Protein AF-A0A1I0S9A0-F1 (afdb_monomer_lite)

Organism: NCBI:txid29529

Foldseek 3Di:
DPDPVVPVVQVPDDPVRVVLCVPQNDDPPDDPVRNVVSVVVVVVVVVVVVVVVVVVVVVVVVVD

Radius o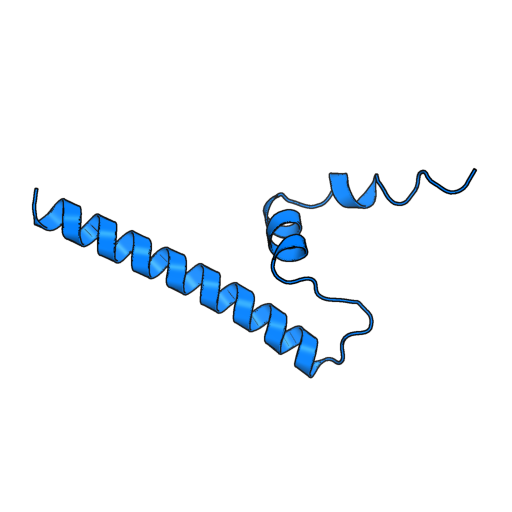f gyration: 17.66 Å; chains: 1; bounding box: 45×32×40 Å

Sequence (64 aa):
MNNESFNQEDERKSLFQRLRGSMFPVQPTDKVPVRLLKDSAFYLFAVMALLVTLLLGGAIMFVL

Secondary structure (DSSP, 8-state):
---SHHHHHHHSS-HHHHHHHHHSPPPTTS-HHHHHHHHHHHHHHHHHHHHHHHHHHHHHHHH-

Structure (mmCIF, N/CA/C/O backbone):
data_AF-A0A1I0S9A0-F1
#
_entry.id   AF-A0A1I0S9A0-F1
#
loop_
_atom_site.group_PDB
_atom_site.id
_atom_site.type_symbol
_atom_site.label_atom_id
_atom_site.label_alt_id
_atom_site.label_comp_id
_atom_site.label_asym_id
_atom_site.label_entity_id
_atom_site.label_seq_id
_atom_site.pdbx_PDB_ins_code
_atom_site.Cartn_x
_atom_site.Cartn_y
_atom_site.Cartn_z
_atom_site.occupancy
_atom_site.B_iso_or_equiv
_atom_site.auth_seq_id
_atom_site.auth_comp_id
_atom_site.auth_asym_id
_atom_site.auth_atom_id
_atom_site.pdbx_PDB_model_num
ATOM 1 N N . MET A 1 1 ? -28.307 24.686 11.299 1.00 41.84 1 MET A N 1
ATOM 2 C CA . MET A 1 1 ? -27.095 24.926 10.488 1.00 41.84 1 MET A CA 1
ATOM 3 C C . MET A 1 1 ? -25.998 24.006 11.025 1.00 41.84 1 MET A C 1
ATOM 5 O O . MET A 1 1 ? -25.208 24.444 11.837 1.00 41.84 1 MET A O 1
ATOM 9 N N . ASN A 1 2 ? -26.014 22.709 10.677 1.00 50.47 2 ASN A N 1
ATOM 10 C CA . ASN A 1 2 ? -25.110 21.693 11.263 1.00 50.47 2 ASN A CA 1
ATOM 11 C C . ASN A 1 2 ? -24.387 20.858 10.180 1.00 50.47 2 ASN A C 1
ATOM 13 O O . ASN A 1 2 ? -24.131 19.675 10.375 1.00 50.47 2 ASN A O 1
ATOM 17 N N . ASN A 1 3 ? -24.070 21.449 9.023 1.00 52.50 3 ASN A N 1
ATOM 18 C CA . ASN A 1 3 ? -23.495 20.714 7.882 1.00 52.50 3 ASN A CA 1
ATOM 19 C C . ASN A 1 3 ? -22.043 21.104 7.550 1.00 52.50 3 ASN A C 1
ATOM 21 O O . ASN A 1 3 ? -21.491 20.609 6.574 1.00 52.50 3 ASN A O 1
ATOM 25 N N . GLU A 1 4 ? -21.405 21.961 8.347 1.00 48.94 4 GLU A N 1
ATOM 26 C CA . GLU A 1 4 ? -20.123 22.590 7.978 1.00 48.94 4 GLU A CA 1
ATOM 27 C C . GLU A 1 4 ? -18.898 21.896 8.599 1.00 48.94 4 GLU A C 1
ATOM 29 O O . GLU A 1 4 ? -17.776 22.062 8.127 1.00 48.94 4 GLU A O 1
ATOM 34 N N . SER A 1 5 ? -19.091 21.067 9.629 1.00 51.22 5 SER A N 1
ATOM 35 C CA . SER A 1 5 ? -17.986 20.434 10.365 1.00 51.22 5 SER A CA 1
ATOM 36 C C . SER A 1 5 ? -17.411 19.190 9.678 1.00 51.22 5 SER A C 1
ATOM 38 O O . SER A 1 5 ? -16.273 18.825 9.947 1.00 51.22 5 SER A O 1
ATOM 40 N N . PHE A 1 6 ? -18.156 18.550 8.769 1.00 51.53 6 PHE A N 1
ATOM 41 C CA . PHE A 1 6 ? -17.704 17.325 8.091 1.00 51.53 6 PHE A CA 1
ATOM 42 C C . PHE A 1 6 ? -16.640 17.583 7.006 1.00 51.53 6 PHE A C 1
ATOM 44 O O . PHE A 1 6 ? -15.876 16.683 6.685 1.00 51.53 6 PHE A O 1
ATOM 51 N N . ASN A 1 7 ? -16.559 18.801 6.453 1.00 51.09 7 ASN A N 1
ATOM 52 C CA . ASN A 1 7 ? -15.690 19.103 5.303 1.00 51.09 7 ASN A CA 1
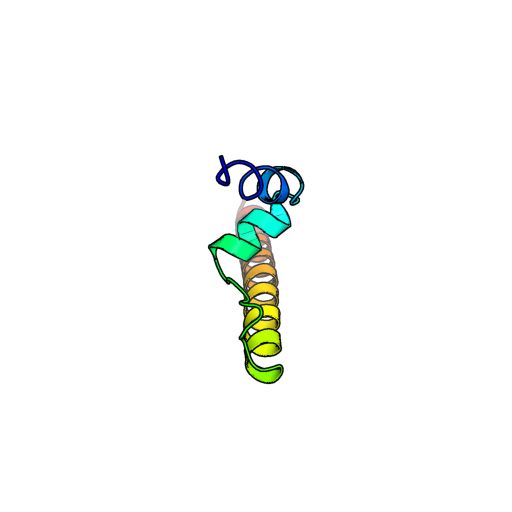ATOM 53 C C . ASN A 1 7 ? -14.273 19.566 5.710 1.00 51.09 7 ASN A C 1
ATOM 55 O O . ASN A 1 7 ? -13.295 19.262 5.032 1.00 51.09 7 ASN A O 1
ATOM 59 N N . GLN A 1 8 ? -14.129 20.239 6.859 1.00 51.62 8 GLN A N 1
ATOM 60 C CA . GLN A 1 8 ? -12.828 20.756 7.318 1.00 51.62 8 GLN A CA 1
ATOM 61 C C . GLN A 1 8 ? -11.854 19.663 7.794 1.00 51.62 8 GLN A C 1
ATOM 63 O O . GLN A 1 8 ? -10.638 19.859 7.737 1.00 51.62 8 GLN A O 1
ATOM 68 N N . GLU A 1 9 ? -12.347 18.509 8.256 1.00 55.50 9 GLU A N 1
ATOM 69 C CA . GLU A 1 9 ? -11.473 17.394 8.652 1.00 55.50 9 GLU A CA 1
ATOM 70 C C . GLU A 1 9 ? -10.886 16.636 7.454 1.00 55.50 9 GLU A C 1
ATOM 72 O O . GLU A 1 9 ? -9.804 16.054 7.565 1.00 55.50 9 GLU A O 1
ATOM 77 N N . ASP A 1 10 ? -11.553 16.660 6.299 1.00 56.28 10 ASP A N 1
ATOM 78 C CA . ASP A 1 10 ? -11.070 15.994 5.086 1.00 56.28 10 ASP A CA 1
ATOM 79 C C . ASP A 1 10 ? -10.054 16.831 4.296 1.00 56.28 10 ASP A C 1
ATOM 81 O O . ASP A 1 10 ? -9.237 16.256 3.570 1.00 56.28 10 ASP A O 1
ATOM 85 N N . GLU A 1 11 ? -10.038 18.156 4.475 1.00 61.53 11 GLU A N 1
ATOM 86 C CA . GLU A 1 11 ? -9.029 19.056 3.890 1.00 61.53 11 GLU A CA 1
ATOM 87 C C . GLU A 1 11 ? -7.679 19.018 4.620 1.00 61.53 11 GLU A C 1
ATOM 89 O O . GLU A 1 11 ? -6.639 19.239 4.000 1.00 61.53 11 GLU A O 1
ATOM 94 N N . ARG A 1 12 ? -7.654 18.689 5.920 1.00 66.94 12 ARG A N 1
ATOM 95 C CA . ARG A 1 12 ? -6.399 18.583 6.696 1.00 66.94 12 ARG A CA 1
ATOM 96 C C . ARG A 1 12 ? -5.700 17.230 6.574 1.00 66.94 12 ARG A C 1
ATOM 98 O O . ARG A 1 12 ? -4.575 17.081 7.053 1.00 66.94 12 ARG A O 1
ATOM 105 N N . LYS A 1 13 ? -6.343 16.229 5.969 1.00 72.94 13 LYS A N 1
ATOM 106 C CA . LYS A 1 13 ? -5.744 14.902 5.781 1.00 72.94 13 LYS A CA 1
ATOM 107 C C . LYS A 1 13 ? -4.737 14.940 4.638 1.00 72.94 13 LYS A C 1
ATOM 109 O O . LYS A 1 13 ? -5.050 15.359 3.525 1.00 72.94 13 LYS A O 1
ATOM 114 N N . SER A 1 14 ? -3.537 14.428 4.902 1.00 82.12 14 SER A N 1
ATOM 115 C CA . SER A 1 14 ? -2.517 14.209 3.870 1.00 82.12 14 SER A CA 1
ATOM 116 C C . SER A 1 14 ? -3.096 13.386 2.711 1.00 82.12 14 SER A C 1
ATOM 118 O O . SER A 1 14 ? -3.930 12.505 2.933 1.00 82.12 14 SER A O 1
ATOM 120 N N . LEU A 1 15 ? -2.630 13.616 1.477 1.00 83.00 15 LEU A N 1
ATOM 121 C CA . LEU A 1 15 ? -3.040 12.835 0.299 1.00 83.00 15 LEU A CA 1
ATOM 122 C C . LEU A 1 15 ? -2.931 11.323 0.546 1.00 83.00 15 LEU A C 1
ATOM 124 O O . LEU A 1 15 ? -3.807 10.562 0.142 1.00 83.00 15 LEU A O 1
ATOM 128 N N . PHE A 1 16 ? -1.913 10.899 1.298 1.00 79.44 16 PHE A N 1
ATOM 129 C CA . PHE A 1 16 ? -1.739 9.509 1.710 1.00 79.44 16 PHE A C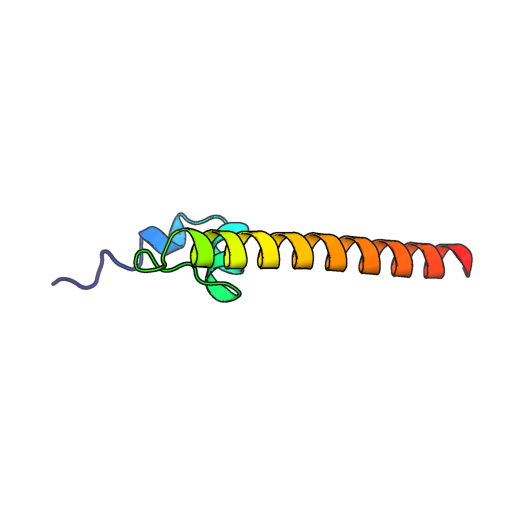A 1
ATOM 130 C C . PHE A 1 16 ? -2.859 9.012 2.638 1.00 79.44 16 PHE A C 1
ATOM 132 O O . PHE A 1 16 ? -3.362 7.903 2.468 1.00 79.44 16 PHE A O 1
ATOM 139 N N . GLN A 1 17 ? -3.292 9.832 3.600 1.00 79.69 17 GLN A N 1
ATOM 140 C CA . GLN A 1 17 ? -4.417 9.502 4.482 1.00 79.69 17 GLN A CA 1
ATOM 141 C C . GLN A 1 17 ? -5.740 9.454 3.718 1.00 79.69 17 GLN A C 1
ATOM 143 O O . GLN A 1 17 ? -6.564 8.590 4.010 1.00 79.69 17 GLN A O 1
ATOM 148 N N . ARG A 1 18 ? -5.931 10.332 2.725 1.00 82.06 18 ARG A N 1
ATOM 149 C CA . ARG A 1 18 ? -7.119 10.312 1.856 1.00 82.06 18 ARG A CA 1
ATOM 150 C C . ARG A 1 18 ? -7.159 9.035 1.013 1.00 82.06 18 ARG A C 1
ATOM 152 O O . ARG A 1 18 ? -8.190 8.374 0.972 1.00 82.06 18 ARG A O 1
ATOM 159 N N . LEU A 1 19 ? -6.028 8.645 0.422 1.00 82.19 19 LEU A N 1
ATOM 160 C CA . LEU A 1 19 ? -5.908 7.428 -0.386 1.00 82.19 19 LEU A CA 1
ATOM 161 C C . LEU A 1 19 ? -6.101 6.148 0.447 1.00 82.19 19 LEU A C 1
ATOM 163 O O . LEU A 1 19 ? -6.809 5.228 0.041 1.00 82.19 19 LEU A O 1
ATOM 167 N N . ARG A 1 20 ? -5.495 6.092 1.639 1.00 82.12 20 ARG A N 1
ATOM 168 C CA . ARG A 1 20 ? -5.683 4.975 2.577 1.00 82.12 20 ARG A CA 1
ATOM 169 C C . ARG A 1 20 ? -7.131 4.888 3.051 1.00 82.12 20 ARG A C 1
ATOM 171 O O . ARG A 1 20 ? -7.691 3.798 3.091 1.00 82.12 20 ARG A O 1
ATOM 178 N N . GLY A 1 21 ? -7.730 6.029 3.390 1.00 78.75 21 GLY A N 1
ATOM 179 C CA . GLY A 1 21 ? -9.109 6.112 3.860 1.00 78.75 21 GLY A CA 1
ATOM 180 C C . GLY A 1 21 ? -10.144 5.727 2.803 1.00 78.75 21 GLY A C 1
ATOM 181 O O . GLY A 1 21 ? -11.187 5.196 3.173 1.00 78.75 21 GLY A O 1
ATOM 182 N N . SER A 1 22 ? -9.861 5.938 1.513 1.00 80.94 22 SER A N 1
ATOM 183 C CA . SER A 1 22 ? -10.770 5.555 0.427 1.00 80.94 22 SER A CA 1
ATOM 184 C C . SER A 1 22 ? -10.671 4.076 0.043 1.00 80.94 22 SER A C 1
ATOM 186 O O . SER A 1 22 ? -11.700 3.457 -0.211 1.00 80.94 22 SER A O 1
ATOM 188 N N . MET A 1 23 ? -9.466 3.490 0.022 1.00 78.44 23 MET A N 1
ATOM 189 C CA . MET A 1 23 ? -9.283 2.078 -0.348 1.00 78.44 23 MET A CA 1
ATOM 190 C C . MET A 1 23 ? -9.528 1.102 0.810 1.00 78.44 23 MET A C 1
ATOM 192 O O . MET A 1 23 ? -1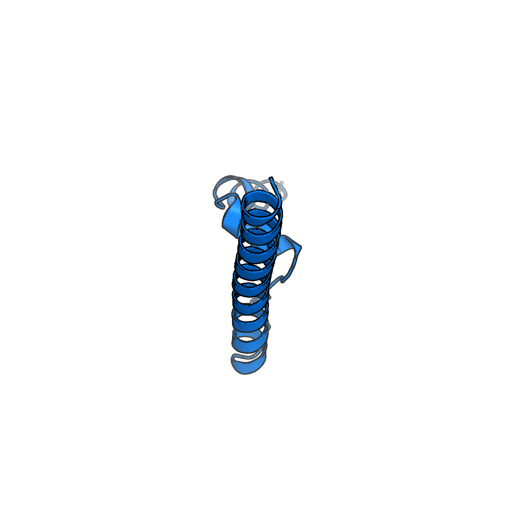0.140 0.057 0.607 1.00 78.44 23 MET A O 1
ATOM 196 N N . PHE A 1 24 ? -9.067 1.426 2.022 1.00 81.06 24 PHE A N 1
ATOM 197 C CA . PHE A 1 24 ? -9.209 0.572 3.207 1.00 81.06 24 PHE A CA 1
ATOM 198 C C . PHE A 1 24 ? -9.711 1.392 4.406 1.00 81.06 24 PHE A C 1
ATOM 200 O O . PHE A 1 24 ? -8.943 1.691 5.327 1.00 81.06 24 PHE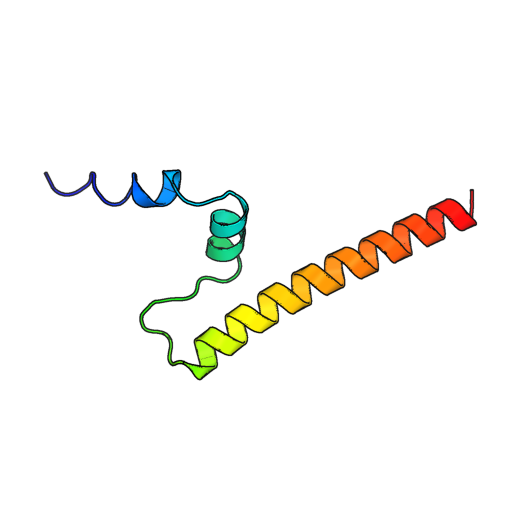 A O 1
ATOM 207 N N . PRO A 1 25 ? -11.006 1.763 4.425 1.00 80.62 25 PRO A N 1
ATOM 208 C CA . PRO A 1 25 ? -11.576 2.548 5.510 1.00 80.62 25 PRO A CA 1
ATOM 209 C C . PRO A 1 25 ? -11.565 1.761 6.827 1.00 80.62 25 PRO A C 1
ATOM 211 O O . PRO A 1 25 ? -12.219 0.720 6.985 1.00 80.62 25 PRO A O 1
ATOM 214 N N . VAL A 1 26 ? -10.827 2.293 7.799 1.00 80.19 26 VAL A N 1
ATOM 215 C CA . VAL A 1 26 ? -10.863 1.854 9.195 1.00 80.19 26 VAL A CA 1
ATOM 216 C C . VAL A 1 26 ? -11.959 2.639 9.897 1.00 80.19 26 VAL A C 1
ATOM 218 O O . VAL A 1 26 ? -11.887 3.864 9.991 1.00 80.19 26 VAL A O 1
ATOM 221 N N . GLN A 1 27 ? -12.977 1.939 10.381 1.00 79.75 27 GLN A N 1
ATOM 222 C CA . GLN A 1 27 ? -14.072 2.558 11.116 1.00 79.75 27 GLN A CA 1
ATOM 223 C C . GLN A 1 27 ? -13.733 2.589 12.613 1.00 79.75 27 GLN A C 1
ATOM 225 O O . GLN A 1 27 ? -13.115 1.651 13.120 1.00 79.75 27 GLN A O 1
ATOM 230 N N . PRO A 1 28 ? -14.148 3.626 13.361 1.00 71.56 28 PRO A N 1
ATOM 231 C CA . PRO A 1 28 ? -13.935 3.683 14.811 1.00 71.56 28 PRO A CA 1
ATOM 232 C C . PRO A 1 28 ? -14.654 2.548 15.561 1.00 71.56 28 PRO A C 1
ATOM 234 O O . PRO A 1 28 ? -14.261 2.194 16.667 1.00 71.56 28 PRO A O 1
ATOM 237 N N . THR A 1 29 ? -15.674 1.952 14.940 1.00 85.00 29 THR A N 1
ATOM 238 C CA . THR A 1 29 ? -16.437 0.797 15.433 1.00 85.00 29 THR A CA 1
ATOM 239 C C . THR A 1 29 ? -15.736 -0.547 15.197 1.00 85.00 29 THR A C 1
ATOM 241 O O . THR A 1 29 ? -16.204 -1.576 15.689 1.00 85.00 29 THR A O 1
ATOM 244 N N . ASP A 1 30 ? -14.635 -0.573 14.435 1.00 80.38 30 ASP A N 1
ATOM 245 C CA . ASP A 1 30 ? -13.905 -1.807 14.145 1.00 80.38 30 ASP A CA 1
ATOM 246 C C . ASP A 1 30 ? -13.228 -2.343 15.413 1.00 80.38 30 ASP A C 1
ATOM 248 O O . ASP A 1 30 ? -12.504 -1.638 16.121 1.00 80.38 30 ASP A O 1
ATOM 252 N N . LYS A 1 31 ? -13.408 -3.641 15.677 1.00 87.06 31 LYS A N 1
ATOM 253 C CA . LYS A 1 31 ? -12.682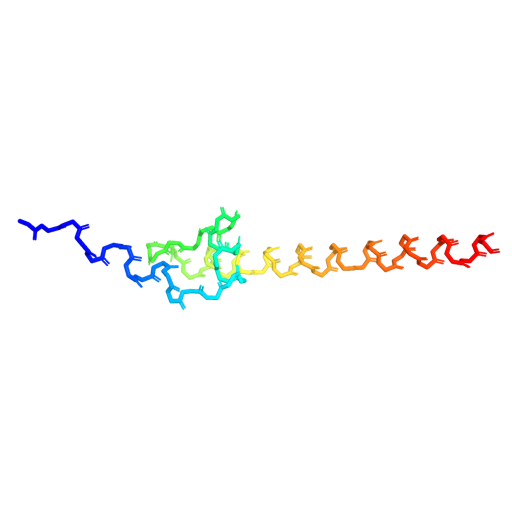 -4.329 16.750 1.00 87.06 31 LYS A CA 1
ATOM 254 C C . LYS A 1 31 ? -11.177 -4.271 16.463 1.00 87.06 31 LYS A C 1
ATOM 256 O O . LYS A 1 31 ? -10.760 -4.421 15.315 1.00 87.06 31 LYS A O 1
ATOM 261 N N . VAL A 1 32 ? -10.364 -4.147 17.516 1.00 87.19 32 VAL A N 1
ATOM 262 C CA . VAL A 1 32 ? -8.886 -4.104 17.456 1.00 87.19 32 VAL A CA 1
ATOM 263 C C . VAL A 1 32 ? -8.261 -5.075 16.431 1.00 87.19 32 VAL A C 1
ATOM 265 O O . VAL A 1 32 ? -7.459 -4.613 15.619 1.00 87.19 32 VAL A O 1
ATOM 268 N N . PRO A 1 33 ? -8.630 -6.374 16.370 1.00 87.38 33 PRO A N 1
ATOM 269 C CA . PRO A 1 33 ? -8.055 -7.290 15.379 1.00 87.38 33 PRO A CA 1
ATOM 270 C C . PRO A 1 33 ? -8.407 -6.938 13.925 1.00 87.38 33 PRO A C 1
ATOM 272 O O . PRO A 1 33 ? -7.562 -7.063 13.045 1.00 87.38 33 PRO A O 1
ATOM 275 N N . VAL A 1 34 ? -9.627 -6.462 13.659 1.00 85.88 34 VAL A N 1
ATOM 276 C CA . VAL A 1 34 ? -10.079 -6.099 12.303 1.00 85.88 34 VAL A CA 1
ATOM 277 C C . VAL A 1 34 ? -9.347 -4.854 11.811 1.00 85.88 34 VAL A C 1
ATOM 279 O O . VAL A 1 34 ? -8.932 -4.789 10.655 1.00 85.88 34 VAL A O 1
ATOM 282 N N . ARG A 1 35 ? -9.130 -3.887 12.706 1.00 84.81 35 ARG A N 1
ATOM 283 C CA . ARG A 1 35 ? -8.348 -2.685 12.413 1.00 84.81 35 ARG A CA 1
ATOM 284 C C . ARG A 1 35 ? -6.903 -3.022 12.040 1.00 84.81 35 ARG A C 1
ATOM 286 O O . ARG A 1 35 ? -6.424 -2.560 11.010 1.00 84.81 35 ARG A O 1
ATOM 293 N N . LEU A 1 36 ? -6.243 -3.881 12.821 1.00 86.56 36 LEU A N 1
ATOM 294 C CA . LEU A 1 36 ? -4.883 -4.348 12.523 1.00 86.56 36 LEU A CA 1
ATOM 295 C C . LEU A 1 36 ? -4.802 -5.099 11.188 1.00 86.56 36 LEU A C 1
ATOM 297 O O . LEU A 1 36 ? -3.830 -4.949 10.446 1.00 86.56 36 LEU A O 1
ATOM 301 N N . LEU A 1 37 ? -5.831 -5.878 10.852 1.00 88.31 37 LEU A N 1
ATOM 302 C CA . LEU A 1 37 ? -5.896 -6.594 9.582 1.00 88.31 37 LEU A CA 1
ATOM 303 C C . LEU A 1 37 ? -5.986 -5.632 8.386 1.00 88.31 37 LEU A C 1
ATOM 305 O O . LEU A 1 37 ? -5.265 -5.793 7.406 1.00 88.31 37 LEU A O 1
ATOM 309 N N . LYS A 1 38 ? -6.829 -4.597 8.475 1.00 85.50 38 LYS A N 1
ATOM 310 C CA . LYS A 1 38 ? -6.955 -3.571 7.425 1.00 85.50 38 LYS A CA 1
ATOM 311 C C . LYS A 1 38 ? -5.662 -2.769 7.260 1.00 85.50 38 LYS A C 1
ATOM 313 O O . LYS A 1 38 ? -5.232 -2.509 6.137 1.00 85.50 38 LYS A O 1
ATOM 318 N N . ASP A 1 39 ? -5.020 -2.427 8.373 1.00 86.31 39 ASP A N 1
ATOM 319 C CA . ASP A 1 39 ? -3.764 -1.677 8.376 1.00 86.31 39 ASP A CA 1
ATOM 320 C C . ASP A 1 39 ? -2.613 -2.485 7.759 1.00 86.31 39 ASP A C 1
ATOM 322 O O . ASP A 1 39 ? -1.871 -1.969 6.919 1.00 86.31 39 ASP A O 1
ATOM 326 N N . SER A 1 40 ? -2.495 -3.764 8.123 1.00 88.44 40 SER A N 1
ATOM 327 C CA . SER A 1 40 ? -1.482 -4.664 7.560 1.00 88.44 40 SER A CA 1
ATOM 328 C C . SER A 1 40 ? -1.725 -4.966 6.081 1.00 88.44 40 SER A C 1
ATOM 330 O O . SER A 1 40 ? -0.771 -4.957 5.303 1.00 88.44 40 SER A O 1
ATOM 332 N N . ALA A 1 41 ? -2.980 -5.152 5.662 1.00 89.19 41 ALA A N 1
ATOM 333 C CA . ALA A 1 41 ? -3.330 -5.368 4.259 1.00 89.19 41 ALA A CA 1
ATOM 334 C C . ALA A 1 41 ? -2.924 -4.180 3.375 1.00 89.19 41 ALA A C 1
ATOM 336 O O . ALA A 1 41 ? -2.313 -4.373 2.323 1.00 89.19 41 ALA A O 1
ATOM 337 N N . PHE A 1 42 ? -3.194 -2.950 3.825 1.00 88.56 42 PHE A N 1
ATOM 338 C CA . PHE A 1 42 ? -2.789 -1.749 3.096 1.00 88.56 42 PHE A CA 1
ATOM 339 C C . PHE A 1 42 ? -1.263 -1.646 2.958 1.00 88.56 42 PHE A C 1
ATOM 341 O O . PHE A 1 42 ? -0.753 -1.327 1.883 1.00 88.56 42 PHE A O 1
ATOM 348 N N . TYR A 1 43 ? -0.524 -1.957 4.027 1.00 89.69 43 TYR A N 1
ATOM 349 C CA . TYR A 1 43 ? 0.938 -1.915 4.003 1.00 89.69 43 TYR A CA 1
ATOM 350 C C . TYR A 1 43 ? 1.529 -2.987 3.078 1.00 89.69 43 TYR A C 1
ATOM 352 O O . TYR A 1 43 ? 2.414 -2.692 2.276 1.00 89.69 43 TYR A O 1
ATOM 360 N N . LEU A 1 44 ? 1.004 -4.215 3.135 1.00 92.94 44 LEU A N 1
ATOM 361 C CA . LEU A 1 44 ? 1.412 -5.307 2.248 1.00 92.94 44 LEU A CA 1
ATOM 362 C C . LEU A 1 44 ? 1.152 -4.974 0.779 1.00 92.94 44 LEU A C 1
ATOM 364 O O . LEU A 1 44 ? 2.018 -5.217 -0.060 1.00 92.94 44 LEU A O 1
ATOM 368 N N . PHE A 1 45 ? -0.003 -4.380 0.470 1.00 91.94 45 PHE A N 1
ATOM 369 C CA . PHE A 1 45 ? -0.314 -3.927 -0.882 1.00 91.94 45 PHE A CA 1
ATOM 370 C C . PHE A 1 45 ? 0.695 -2.884 -1.376 1.00 91.94 45 PHE A C 1
ATOM 372 O O . PHE A 1 45 ? 1.239 -3.032 -2.469 1.00 91.94 45 PHE A O 1
ATOM 379 N N . ALA A 1 46 ? 0.990 -1.864 -0.564 1.00 90.88 46 ALA A N 1
ATOM 380 C CA . ALA A 1 46 ? 1.949 -0.823 -0.926 1.00 90.88 46 ALA A CA 1
ATOM 381 C C . ALA A 1 46 ? 3.355 -1.396 -1.187 1.00 90.88 46 ALA A C 1
ATOM 383 O O . ALA A 1 46 ? 3.994 -1.040 -2.178 1.00 90.88 46 ALA A O 1
ATOM 384 N N . VAL A 1 47 ? 3.814 -2.322 -0.337 1.00 95.69 47 VAL A N 1
ATOM 385 C CA . VAL A 1 47 ? 5.106 -3.003 -0.510 1.00 95.69 47 VAL A CA 1
ATOM 386 C C . VAL A 1 47 ? 5.116 -3.847 -1.784 1.00 95.69 47 VAL A C 1
ATOM 388 O O . VAL A 1 47 ? 6.062 -3.753 -2.562 1.00 95.69 47 VAL A O 1
ATOM 391 N N . MET A 1 48 ? 4.065 -4.629 -2.041 1.00 96.38 48 MET A N 1
ATOM 392 C CA . MET A 1 48 ? 3.977 -5.447 -3.255 1.00 96.38 48 MET A CA 1
ATOM 393 C C . MET A 1 48 ? 3.955 -4.596 -4.522 1.00 96.38 48 MET A C 1
ATOM 395 O O . MET A 1 48 ? 4.683 -4.896 -5.465 1.00 96.38 48 MET A O 1
ATOM 399 N N . ALA A 1 49 ? 3.183 -3.509 -4.538 1.00 94.56 49 ALA A N 1
ATOM 400 C CA . ALA A 1 49 ? 3.146 -2.590 -5.669 1.00 94.56 49 ALA A CA 1
ATOM 401 C C . ALA A 1 49 ? 4.534 -1.994 -5.956 1.00 94.56 49 ALA A C 1
ATOM 403 O O . ALA A 1 49 ? 4.959 -1.950 -7.113 1.00 94.56 49 ALA A O 1
ATOM 404 N N . LEU A 1 50 ? 5.269 -1.599 -4.911 1.00 96.38 50 LEU A N 1
ATOM 405 C CA . LEU A 1 50 ? 6.636 -1.096 -5.042 1.00 96.38 50 LEU A CA 1
ATOM 406 C C . LEU A 1 50 ? 7.575 -2.170 -5.600 1.00 96.38 50 LEU A C 1
ATOM 408 O O . LEU A 1 50 ? 8.286 -1.902 -6.566 1.00 96.38 50 LEU A O 1
ATOM 412 N N . LEU A 1 51 ? 7.554 -3.384 -5.041 1.00 97.69 51 LEU A N 1
ATOM 413 C CA . LEU A 1 51 ? 8.411 -4.488 -5.486 1.00 97.69 51 LEU A CA 1
ATOM 414 C C . LEU A 1 51 ? 8.147 -4.874 -6.943 1.00 97.69 51 LEU A C 1
ATOM 416 O O . LEU A 1 51 ? 9.094 -5.036 -7.707 1.00 97.69 51 LEU A O 1
ATOM 420 N N . VAL A 1 52 ? 6.878 -4.979 -7.344 1.00 97.25 52 VAL A N 1
ATOM 421 C CA . VAL A 1 52 ? 6.492 -5.294 -8.728 1.00 97.25 52 VAL A CA 1
ATOM 422 C C . VAL A 1 52 ? 6.945 -4.192 -9.680 1.00 97.25 52 VAL A C 1
ATOM 424 O O . VAL A 1 52 ? 7.504 -4.491 -10.732 1.00 97.25 52 VAL A O 1
ATOM 427 N N . THR A 1 53 ? 6.762 -2.925 -9.305 1.00 96.69 53 THR A N 1
ATOM 428 C CA . THR A 1 53 ? 7.207 -1.786 -10.123 1.00 96.69 53 THR A CA 1
ATOM 429 C C . THR A 1 53 ? 8.724 -1.788 -10.293 1.00 96.69 53 THR A C 1
ATOM 431 O O . THR A 1 53 ? 9.224 -1.571 -11.394 1.00 96.69 53 THR A O 1
ATOM 434 N N . LEU A 1 54 ? 9.461 -2.078 -9.219 1.00 96.81 54 LEU A N 1
ATOM 435 C CA . LEU A 1 54 ? 10.920 -2.115 -9.227 1.00 96.81 54 LEU A CA 1
ATOM 436 C C . LEU A 1 54 ? 11.447 -3.302 -10.043 1.00 96.81 54 LEU A C 1
ATOM 438 O O . LEU A 1 54 ? 12.369 -3.130 -10.835 1.00 96.81 54 LEU A O 1
ATOM 442 N N . LEU A 1 55 ? 10.819 -4.475 -9.919 1.00 97.19 55 LEU A N 1
ATOM 443 C CA . LEU A 1 55 ? 11.110 -5.644 -10.753 1.00 97.19 55 LEU A CA 1
ATOM 444 C C . LEU A 1 55 ? 10.839 -5.369 -12.230 1.00 97.19 55 LEU A C 1
ATOM 446 O O . LEU A 1 55 ? 11.680 -5.684 -13.065 1.00 97.19 55 LEU A O 1
ATOM 450 N N . LEU A 1 56 ? 9.695 -4.764 -12.557 1.00 97.00 56 LEU A N 1
ATOM 451 C CA . LEU A 1 56 ? 9.336 -4.444 -13.936 1.00 97.00 56 LEU A CA 1
ATOM 452 C C . LEU A 1 56 ? 10.302 -3.415 -14.536 1.00 97.00 56 LEU A C 1
ATOM 454 O O . LEU A 1 56 ? 10.814 -3.625 -15.631 1.00 97.00 56 LEU A O 1
ATOM 458 N N . GLY A 1 57 ? 10.601 -2.337 -13.806 1.00 96.44 57 GLY A N 1
ATOM 459 C CA . GLY A 1 57 ? 11.578 -1.334 -14.231 1.00 96.44 57 GLY A CA 1
ATOM 460 C C . GLY A 1 57 ? 12.984 -1.915 -14.387 1.00 96.44 57 GLY A C 1
ATOM 461 O O . GLY A 1 57 ? 13.655 -1.635 -15.377 1.00 96.44 57 GLY A O 1
ATOM 462 N N . GLY A 1 58 ? 13.404 -2.776 -13.456 1.00 96.00 58 GLY A N 1
ATOM 463 C CA . GLY A 1 58 ? 14.675 -3.493 -13.534 1.00 96.00 58 GLY A CA 1
ATOM 464 C C . GLY A 1 58 ? 14.742 -4.441 -14.730 1.00 96.00 58 GLY A C 1
ATOM 465 O O . GLY A 1 58 ? 15.744 -4.455 -15.436 1.00 96.00 58 GLY A O 1
ATOM 466 N N . ALA A 1 59 ? 13.668 -5.181 -15.007 1.00 96.06 59 ALA A N 1
ATOM 467 C CA . ALA A 1 59 ? 13.590 -6.068 -16.163 1.00 96.06 59 ALA A CA 1
ATOM 468 C C . ALA A 1 59 ? 13.672 -5.290 -17.483 1.00 96.06 59 ALA A C 1
ATOM 470 O O . ALA A 1 59 ? 14.404 -5.695 -18.380 1.00 96.06 59 ALA A O 1
ATOM 471 N N . ILE A 1 60 ? 12.973 -4.155 -17.590 1.00 95.75 60 ILE A N 1
ATOM 472 C CA . ILE A 1 60 ? 13.036 -3.291 -18.777 1.00 95.75 60 ILE A CA 1
ATOM 473 C C . ILE A 1 60 ? 14.450 -2.727 -18.955 1.00 95.75 60 ILE A C 1
ATOM 475 O O . ILE A 1 60 ? 14.986 -2.805 -20.056 1.00 95.75 60 ILE A O 1
ATOM 479 N N . MET A 1 61 ? 15.073 -2.208 -17.889 1.00 95.56 61 MET A N 1
ATOM 480 C CA . MET A 1 61 ? 16.448 -1.693 -17.954 1.00 95.56 61 MET A CA 1
ATOM 481 C C . MET A 1 61 ? 17.495 -2.769 -18.249 1.00 95.56 61 MET A C 1
ATOM 483 O O . MET A 1 61 ? 18.537 -2.442 -18.791 1.00 95.56 61 MET A O 1
ATOM 487 N N . PHE A 1 62 ? 17.259 -4.025 -17.872 1.00 94.25 62 PHE A N 1
ATOM 488 C CA . PHE A 1 62 ? 18.169 -5.125 -18.195 1.00 94.25 62 PHE A CA 1
ATOM 489 C C . PHE A 1 62 ? 18.083 -5.546 -19.670 1.00 94.25 62 PHE A C 1
ATOM 491 O O . PHE A 1 62 ? 19.049 -6.069 -20.219 1.00 94.25 62 PHE A O 1
ATOM 498 N N . VAL A 1 63 ? 16.911 -5.373 -20.289 1.00 92.56 63 VAL A N 1
ATOM 499 C CA . VAL A 1 63 ? 16.660 -5.746 -21.689 1.00 92.56 63 VAL A CA 1
ATOM 500 C C . VAL A 1 63 ? 17.120 -4.666 -22.675 1.00 92.56 63 VAL A C 1
ATOM 502 O O . VAL A 1 63 ? 17.526 -5.017 -23.782 1.00 92.56 63 VAL A O 1
ATOM 505 N N . LEU A 1 64 ? 17.013 -3.386 -22.303 1.00 81.75 64 LEU A N 1
ATOM 506 C CA . LEU A 1 64 ? 17.483 -2.231 -23.086 1.00 81.75 64 LEU A CA 1
ATOM 507 C C . LEU A 1 64 ? 19.008 -2.080 -23.032 1.00 81.75 64 LEU A C 1
ATOM 509 O O . LEU A 1 64 ? 19.580 -1.764 -24.099 1.00 81.75 64 LEU A O 1
#

pLDDT: mean 81.32, std 15.11, range [41.84, 97.69]